Protein AF-0000000087534701 (afdb_homodimer)

Solvent-accessible surface area (backbone atoms only — not comparable to full-atom values): 8317 Å² total; per-residue (Å²): 128,42,70,58,50,51,51,38,51,75,71,67,48,48,62,67,52,46,20,72,66,50,69,45,52,48,70,60,47,50,32,40,49,68,66,75,40,79,66,49,38,66,54,37,52,34,46,17,61,67,67,58,29,30,43,34,32,75,70,60,45,21,84,54,53,70,43,73,68,64,56,77,82,124,129,40,69,59,49,50,52,37,51,74,71,68,50,50,62,64,53,45,19,72,64,51,67,45,52,48,70,59,47,51,31,38,49,68,66,74,40,78,66,47,39,66,54,38,53,36,47,18,61,66,67,56,27,27,42,34,32,77,68,59,44,21,83,55,58,67,40,68,67,64,56,76,81,126

Organism: NCBI:txid39488

Sequence (148 aa):
MSRLKELRKEKGYTQVKMQLLTGIDQSDYSKIENGKRYYTFEQCRKIALALETSMDYLAGLTDEKKPYPRIIKKMSRLKELRKEKGYTQVKMQLLTGIDQSDYSKIENGKRYYTFEQCRKIALALETSMDYLAGLTDEKKPYPRIIKK

Nearest PDB structures (foldseek):
  2b5a-assembly1_A  TM=8.292E-01  e=2.128E-03  [Bacillus] caldolyticus
  1utx-assembly1_B  TM=8.250E-01  e=6.156E-03  Enterococcus faecalis
  4iwr-assembly1_B  TM=8.120E-01  e=1.015E-02  Enterobacter sp. RFL1396
  6jq1-assembly1_A  TM=7.712E-01  e=2.287E-02  Deinococcus geothermalis DSM 11300
  1x57-assembly1_A  TM=8.096E-01  e=3.327E-02  Homo sapiens

Secondary structure (DSSP, 8-state):
--HHHHHHHHTT--HHHHHHHH---HHHHHHHHTTSSPPPHHHHHHHHHHTT--HHHHHTS-S--SPPPBP---/--HHHHHHHHTT--HHHHHHHH---HHHHHHHHTTSSPPPHHHHHHHHHHTT--HHHHTTSBS--SPPPP----

Radius of gyration: 15.6 Å; Cα contacts (8 Å, |Δi|>4): 181; chains: 2; bounding box: 39×45×34 Å

pLDDT: mean 93.72, std 8.69, range [41.53, 98.12]

Foldseek 3Di:
DAPLVVLCVVVPHDLVNLCVQQVDDSVVVVCCRVVNDPDDPSSLVSSCVSSQADSCCNVVVDVDGHDDDDDDDD/DAPLVVLCVVVPHDLVNLCVQQVDDSVVVVCCRVVNDPDDPSSLVSSCVSSQADSCCNVVNDVDGHHDDDDPDD

InterPro domains:
  IPR001387 Cro/C1-type, helix-turn-helix domain [PF12844] (2-63)
  IPR001387 Cro/C1-type, helix-turn-helix domain [PS50943] (4-58)
  IPR001387 Cro/C1-type, helix-turn-helix domain [SM00530] (3-58)
  IPR001387 Cro/C1-type, helix-turn-helix domain [cd00093] (1-58)
  IPR010982 Lambda repressor-like, DNA-binding domain superfamily [G3DSA:1.10.260.40] (2-74)
  IPR010982 Lambda repressor-like, DNA-binding domain superfamily [SSF47413] (2-65)

Structure (mmCIF, N/CA/C/O backbone):
data_AF-0000000087534701-model_v1
#
loop_
_entity.id
_entity.type
_entity.pdbx_description
1 polymer 'Helix-turn-helix domain'
#
loop_
_atom_site.group_PDB
_atom_site.id
_atom_site.type_symbol
_atom_site.label_atom_id
_atom_site.label_alt_id
_atom_site.label_comp_id
_atom_site.label_asym_id
_atom_site.label_entity_id
_atom_site.label_seq_id
_atom_site.pdbx_PDB_ins_code
_atom_site.Cartn_x
_atom_site.Cartn_y
_atom_site.Cartn_z
_atom_site.occupancy
_atom_site.B_iso_or_equiv
_atom_site.auth_seq_id
_atom_site.auth_comp_id
_atom_site.auth_asym_id
_atom_site.auth_atom_id
_atom_site.pdbx_PDB_model_num
ATOM 1 N N . MET A 1 1 ? -12.562 11.727 11.531 1 72.25 1 MET A N 1
ATOM 2 C CA . MET A 1 1 ? -11.383 12.203 10.82 1 72.25 1 MET A CA 1
ATOM 3 C C . MET A 1 1 ? -10.695 11.055 10.086 1 72.25 1 MET A C 1
ATOM 5 O O . MET A 1 1 ? -10.719 9.914 10.547 1 72.25 1 MET A O 1
ATOM 9 N N . SER A 1 2 ? -10.211 11.359 8.867 1 89.44 2 SER A N 1
ATOM 10 C CA . SER A 1 2 ? -9.531 10.312 8.117 1 89.44 2 SER A CA 1
ATOM 11 C C . SER A 1 2 ? -8.234 9.898 8.812 1 89.44 2 SER A C 1
ATOM 13 O O . SER A 1 2 ? -7.699 10.633 9.641 1 89.44 2 SER A O 1
ATOM 15 N N . ARG A 1 3 ? -7.836 8.75 8.648 1 92.88 3 ARG A N 1
ATOM 16 C CA . ARG A 1 3 ? -6.57 8.242 9.172 1 92.88 3 ARG A CA 1
ATOM 17 C C . ARG A 1 3 ? -5.414 9.164 8.805 1 92.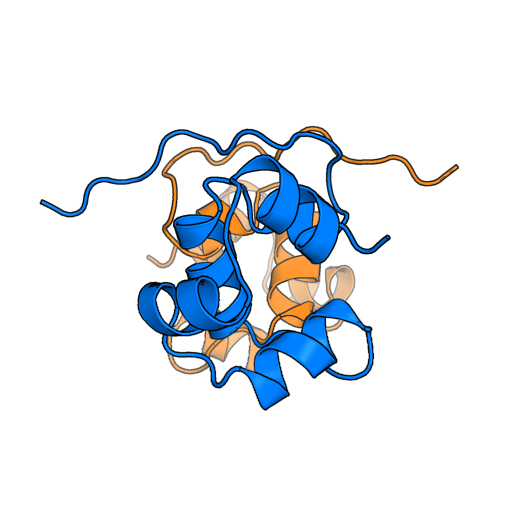88 3 ARG A C 1
ATOM 19 O O . ARG A 1 3 ? -4.527 9.422 9.617 1 92.88 3 ARG A O 1
ATOM 26 N N . LEU A 1 4 ? -5.5 9.703 7.684 1 94.75 4 LEU A N 1
ATOM 27 C CA . LEU A 1 4 ? -4.453 10.594 7.191 1 94.75 4 LEU A CA 1
ATOM 28 C C . LEU A 1 4 ? -4.406 11.875 8.008 1 94.75 4 LEU A C 1
ATOM 30 O O . LEU A 1 4 ? -3.334 12.289 8.461 1 94.75 4 LEU A O 1
ATOM 34 N N . LYS A 1 5 ? -5.523 12.445 8.109 1 94.81 5 LYS A N 1
ATOM 35 C CA . LYS A 1 5 ? -5.605 13.703 8.852 1 94.81 5 LYS A CA 1
ATOM 36 C C . LYS A 1 5 ? -5.168 13.516 10.297 1 94.81 5 LYS A C 1
ATOM 38 O O . LYS A 1 5 ? -4.414 14.328 10.836 1 94.81 5 LYS A O 1
ATOM 43 N N . GLU A 1 6 ? -5.645 12.492 10.875 1 95.88 6 GLU A N 1
ATOM 44 C CA . GLU A 1 6 ? -5.297 12.195 12.266 1 95.88 6 GLU A CA 1
ATOM 45 C C . GLU A 1 6 ? -3.789 12.023 12.43 1 95.88 6 GLU A C 1
ATOM 47 O O . GLU A 1 6 ? -3.188 12.609 13.328 1 95.88 6 GLU A O 1
ATOM 52 N N . LEU A 1 7 ? -3.18 11.289 11.609 1 96.81 7 LEU A N 1
ATOM 53 C CA . LEU A 1 7 ? -1.744 11.039 11.688 1 96.81 7 LEU A CA 1
ATOM 54 C C . LEU A 1 7 ? -0.961 12.328 11.453 1 96.81 7 LEU A C 1
ATOM 56 O O . LEU A 1 7 ? 0.019 12.602 12.148 1 96.81 7 LEU A O 1
ATOM 60 N N . ARG A 1 8 ? -1.4 12.984 10.422 1 97.38 8 ARG A N 1
ATOM 61 C CA . ARG A 1 8 ? -0.732 14.242 10.125 1 97.38 8 ARG A CA 1
ATOM 62 C C . ARG A 1 8 ? -0.74 15.172 11.336 1 97.38 8 ARG A C 1
ATOM 64 O O . ARG A 1 8 ? 0.29 15.75 11.688 1 97.38 8 ARG A O 1
ATOM 71 N N . LYS A 1 9 ? -1.859 15.32 11.93 1 96.94 9 LYS A N 1
ATOM 72 C CA . LYS A 1 9 ? -2.004 16.188 13.094 1 96.94 9 LYS A CA 1
ATOM 73 C C . LYS A 1 9 ? -1.187 15.664 14.273 1 96.94 9 LYS A C 1
ATOM 75 O O . LYS A 1 9 ? -0.593 16.453 15.016 1 96.94 9 LYS A O 1
ATOM 80 N N . GLU A 1 10 ? -1.192 14.406 14.477 1 96.69 10 GLU A N 1
ATOM 81 C CA . GLU A 1 10 ? -0.413 13.789 15.547 1 96.69 10 GLU A CA 1
ATOM 82 C C . GLU A 1 10 ? 1.072 14.109 15.406 1 96.69 10 GLU A C 1
ATOM 84 O O . GLU A 1 10 ? 1.782 14.25 16.406 1 96.69 10 GLU A O 1
ATOM 89 N N . LYS A 1 11 ? 1.487 14.273 14.18 1 96.81 11 LYS A N 1
ATOM 90 C CA . LYS A 1 11 ? 2.885 14.578 13.898 1 96.81 11 LYS A CA 1
ATOM 91 C C . LYS A 1 11 ? 3.143 16.078 13.969 1 96.81 11 LYS A C 1
ATOM 93 O O . LYS A 1 11 ? 4.289 16.531 13.875 1 96.81 11 LYS A O 1
ATOM 98 N N . GLY A 1 12 ? 2.018 16.812 13.992 1 97.44 12 GLY A N 1
ATOM 99 C CA . GLY A 1 12 ? 2.133 18.25 14.023 1 97.44 12 GLY A CA 1
ATOM 100 C C . GLY A 1 12 ? 2.416 18.859 12.664 1 97.44 12 GLY A C 1
ATOM 101 O O . GLY A 1 12 ? 2.965 19.969 12.57 1 97.44 12 GLY A O 1
ATOM 102 N N . TYR A 1 13 ? 2.123 18.172 11.68 1 97.56 13 TYR A N 1
ATOM 103 C CA . TYR A 1 13 ? 2.396 18.656 10.336 1 97.56 13 TYR A CA 1
ATOM 104 C C . TYR A 1 13 ? 1.212 19.438 9.789 1 97.56 13 TYR A C 1
ATOM 106 O O . TYR A 1 13 ? 0.057 19.125 10.078 1 97.56 13 TYR A O 1
ATOM 114 N N . THR A 1 14 ? 1.559 20.391 9.016 1 97.12 14 THR A N 1
ATOM 115 C CA . THR A 1 14 ? 0.549 21.078 8.219 1 97.12 14 THR A CA 1
ATOM 116 C C . THR A 1 14 ? 0.39 20.422 6.852 1 97.12 14 THR A C 1
ATOM 118 O O . THR A 1 14 ? 1.182 19.547 6.484 1 97.12 14 THR A O 1
ATOM 121 N N . GLN A 1 15 ? -0.627 20.844 6.168 1 96.25 15 GLN A N 1
ATOM 122 C CA . GLN A 1 15 ? -0.78 20.328 4.812 1 96.25 15 GLN A CA 1
ATOM 123 C C . GLN A 1 15 ? 0.376 20.766 3.922 1 96.25 15 GLN A C 1
ATOM 125 O O . GLN A 1 15 ? 0.814 20.016 3.047 1 96.25 15 GLN A O 1
ATOM 130 N N . VAL A 1 16 ? 0.824 21.969 4.156 1 96.12 16 VAL A N 1
ATOM 131 C CA . VAL A 1 16 ? 1.956 22.484 3.398 1 96.12 16 VAL A CA 1
ATOM 132 C C . VAL A 1 16 ? 3.199 21.641 3.682 1 96.12 16 VAL A C 1
ATOM 134 O O . VAL A 1 16 ? 3.965 21.328 2.766 1 96.12 16 VAL A O 1
ATOM 137 N N . LYS A 1 17 ? 3.357 21.312 4.891 1 97.44 17 LYS A N 1
ATOM 138 C CA . LYS A 1 17 ? 4.484 20.469 5.25 1 97.44 17 LYS A CA 1
ATOM 139 C C . LYS A 1 17 ? 4.391 19.109 4.555 1 97.44 17 LYS A C 1
ATOM 141 O O . LYS A 1 17 ? 5.402 18.547 4.125 1 97.44 17 LYS A O 1
ATOM 146 N N . MET A 1 18 ? 3.23 18.594 4.457 1 97.5 18 MET A N 1
ATOM 147 C CA . MET A 1 18 ? 3.033 17.328 3.744 1 97.5 18 MET A CA 1
ATOM 148 C C . MET A 1 18 ? 3.461 17.453 2.285 1 97.5 18 MET A C 1
ATOM 150 O O . MET A 1 18 ? 4.035 16.531 1.72 1 97.5 18 MET A O 1
ATOM 154 N N . GLN A 1 19 ? 3.146 18.531 1.691 1 97.06 19 GLN A N 1
ATOM 155 C CA . GLN A 1 19 ? 3.572 18.781 0.318 1 97.06 19 GLN A CA 1
ATOM 156 C C . GLN A 1 19 ? 5.09 18.719 0.192 1 97.06 19 GLN A C 1
ATOM 158 O O . GLN A 1 19 ? 5.617 18.125 -0.75 1 97.06 19 GLN A O 1
ATOM 163 N N . LEU A 1 20 ? 5.684 19.297 1.104 1 96.88 20 LEU A N 1
ATOM 164 C CA . LEU A 1 20 ? 7.141 19.328 1.095 1 96.88 20 LEU A CA 1
ATOM 165 C C . LEU A 1 20 ? 7.715 17.922 1.264 1 96.88 20 LEU A C 1
ATOM 167 O O . LEU A 1 20 ? 8.695 17.578 0.608 1 96.88 20 LEU A O 1
ATOM 171 N N . LEU A 1 21 ? 7.109 17.156 2.016 1 97.12 21 LEU A N 1
ATOM 172 C CA . LEU A 1 21 ? 7.621 15.828 2.359 1 97.12 21 LEU A CA 1
ATOM 173 C C . LEU A 1 21 ? 7.273 14.812 1.276 1 97.12 21 LEU A C 1
ATOM 175 O O . LEU A 1 21 ? 8.016 13.852 1.06 1 97.12 21 LEU A O 1
ATOM 179 N N . THR A 1 22 ? 6.168 14.984 0.638 1 97.5 22 THR A N 1
ATOM 180 C CA . THR A 1 22 ? 5.664 13.938 -0.247 1 97.5 22 THR A CA 1
ATOM 181 C C . THR A 1 22 ? 5.758 14.375 -1.706 1 97.5 22 THR A C 1
ATOM 183 O O . THR A 1 22 ? 5.691 13.547 -2.613 1 97.5 22 THR A O 1
ATOM 186 N N . GLY A 1 23 ? 5.73 15.688 -1.957 1 97.56 23 GLY A N 1
ATOM 187 C CA . GLY A 1 23 ? 5.672 16.219 -3.311 1 97.56 23 GLY A CA 1
ATOM 188 C C . GLY A 1 23 ? 4.262 16.328 -3.852 1 97.56 23 GLY A C 1
ATOM 189 O O . GLY A 1 23 ? 4.059 16.734 -5 1 97.56 23 GLY A O 1
ATOM 190 N N . ILE A 1 24 ? 3.328 15.969 -3.098 1 96.5 24 ILE A N 1
ATOM 191 C CA . ILE A 1 24 ? 1.928 16.078 -3.49 1 96.5 24 ILE A CA 1
ATOM 192 C C . ILE A 1 24 ? 1.425 17.5 -3.236 1 96.5 24 ILE A C 1
ATOM 194 O O . ILE A 1 24 ? 1.616 18.047 -2.146 1 96.5 24 ILE A O 1
ATOM 198 N N . ASP A 1 25 ? 0.787 17.969 -4.23 1 96.62 25 ASP A N 1
ATOM 199 C CA . ASP A 1 25 ? 0.252 19.328 -4.09 1 96.62 25 ASP A CA 1
ATOM 200 C C . ASP A 1 25 ? -0.764 19.391 -2.953 1 96.62 25 ASP A C 1
ATOM 202 O O . ASP A 1 25 ? -1.596 18.5 -2.797 1 96.62 25 ASP A O 1
ATOM 206 N N . GLN A 1 26 ? -0.715 20.516 -2.289 1 95.56 26 GLN A N 1
ATOM 207 C CA . GLN A 1 26 ? -1.567 20.703 -1.12 1 95.56 26 GLN A CA 1
ATOM 208 C C . GLN A 1 26 ? -3.037 20.5 -1.474 1 95.56 26 GLN A C 1
ATOM 210 O O . GLN A 1 26 ? -3.789 19.906 -0.702 1 95.56 26 GLN A O 1
ATOM 215 N N . SER A 1 27 ? -3.441 21.031 -2.551 1 95.88 27 SER A N 1
ATOM 216 C CA . SER A 1 27 ? -4.832 20.875 -2.971 1 95.88 27 SER A CA 1
ATOM 217 C C . SER A 1 27 ? -5.188 19.406 -3.162 1 95.88 27 SER A C 1
ATOM 219 O O . SER A 1 27 ? -6.25 18.953 -2.727 1 95.88 27 SER A O 1
ATOM 221 N N . ASP A 1 28 ? -4.328 18.719 -3.836 1 95.38 28 ASP A N 1
ATOM 222 C CA . ASP A 1 28 ? -4.539 17.281 -4.055 1 95.38 28 ASP A CA 1
ATOM 223 C C . ASP A 1 28 ? -4.531 16.516 -2.736 1 95.38 28 ASP A C 1
ATOM 225 O O . ASP A 1 28 ? -5.367 15.641 -2.518 1 95.38 28 ASP A O 1
ATOM 229 N N . TYR A 1 29 ? -3.605 16.891 -1.938 1 96.12 29 TYR A N 1
ATOM 230 C CA . TYR A 1 29 ? -3.506 16.266 -0.626 1 96.12 29 TYR A CA 1
ATOM 231 C C . TYR A 1 29 ? -4.789 16.453 0.172 1 96.12 29 TYR A C 1
ATOM 233 O O . TYR A 1 29 ? -5.293 15.508 0.786 1 96.12 29 TYR A O 1
ATOM 241 N N . SER A 1 30 ? -5.262 17.625 0.17 1 95.06 30 SER A N 1
ATOM 242 C CA . SER A 1 30 ? -6.508 17.938 0.861 1 95.06 30 SER A CA 1
ATOM 243 C C . SER A 1 30 ? -7.652 17.062 0.344 1 95.06 30 SER A C 1
ATOM 245 O O . SER A 1 30 ? -8.453 16.547 1.129 1 95.06 30 SER A O 1
ATOM 247 N N . LYS A 1 31 ? -7.691 16.875 -0.901 1 95.38 31 LYS A N 1
ATOM 248 C CA . LYS A 1 31 ? -8.727 16.047 -1.495 1 95.38 31 LYS A CA 1
ATOM 249 C C . LYS A 1 31 ? -8.602 14.594 -1.024 1 95.38 31 LYS A C 1
ATOM 251 O O . LYS A 1 31 ? -9.602 13.922 -0.788 1 95.38 31 LYS A O 1
ATOM 256 N N . ILE A 1 32 ? -7.477 14.172 -0.892 1 94.12 32 ILE A N 1
ATOM 257 C CA . ILE A 1 32 ? -7.219 12.82 -0.418 1 94.12 32 ILE A CA 1
ATOM 258 C C . ILE A 1 32 ? -7.676 12.688 1.033 1 94.12 32 ILE A C 1
ATOM 260 O O . ILE A 1 32 ? -8.383 11.734 1.383 1 94.12 32 ILE A O 1
ATOM 264 N N . GLU A 1 33 ? -7.348 13.617 1.833 1 94.38 33 GLU A N 1
ATOM 265 C CA . GLU A 1 33 ? -7.707 13.594 3.248 1 94.38 33 GLU A CA 1
ATOM 266 C C . GLU A 1 33 ? -9.227 13.617 3.432 1 94.38 33 GLU A C 1
ATOM 268 O O . GLU A 1 33 ? -9.75 13.039 4.387 1 94.38 33 GLU A O 1
ATOM 273 N N . ASN A 1 34 ? -9.812 14.227 2.473 1 93.38 34 ASN A N 1
ATOM 274 C CA . ASN A 1 34 ? -11.258 14.398 2.588 1 93.38 34 ASN A CA 1
ATOM 275 C C . ASN A 1 34 ? -12.016 13.297 1.851 1 93.38 34 ASN A C 1
ATOM 277 O O . ASN A 1 34 ? -13.242 13.352 1.737 1 93.38 34 ASN A O 1
ATOM 281 N N . GLY A 1 35 ? -11.336 12.422 1.331 1 91.25 35 GLY A N 1
ATOM 282 C CA . GLY A 1 35 ? -11.969 11.289 0.669 1 91.25 35 GLY A CA 1
ATOM 283 C C . GLY A 1 35 ? -12.508 11.625 -0.709 1 91.25 35 GLY A C 1
ATOM 284 O O . GLY A 1 35 ? -13.328 10.891 -1.26 1 91.25 35 GLY A O 1
ATOM 285 N N . LYS A 1 36 ? -12.094 12.703 -1.251 1 92.94 36 LYS A N 1
ATOM 286 C CA . LYS A 1 36 ? -12.539 13.125 -2.574 1 92.94 36 LYS A CA 1
ATOM 287 C C . LYS A 1 36 ? -11.68 12.508 -3.672 1 92.94 36 LYS A C 1
ATOM 289 O O . LYS A 1 36 ? -12.094 12.461 -4.836 1 92.94 36 LYS A O 1
ATOM 294 N N . ARG A 1 37 ? -10.461 12.07 -3.33 1 90.56 37 ARG A N 1
ATOM 295 C CA . ARG A 1 37 ? -9.539 11.391 -4.238 1 90.56 37 ARG A CA 1
ATOM 296 C C . ARG A 1 37 ? -8.906 10.18 -3.566 1 90.56 37 ARG A C 1
ATOM 298 O O . ARG A 1 37 ? -8.617 10.211 -2.367 1 90.56 37 ARG A O 1
ATOM 305 N N . TYR A 1 38 ? -8.695 9.234 -4.402 1 87.75 38 TYR A N 1
ATOM 306 C CA . TYR A 1 38 ? -7.996 8.062 -3.891 1 87.75 38 TYR A CA 1
ATOM 307 C C . TYR A 1 38 ? -6.496 8.18 -4.121 1 87.75 38 TYR A C 1
ATOM 309 O O . TYR A 1 38 ? -6.055 8.852 -5.055 1 87.75 38 TYR A O 1
ATOM 317 N N . TYR A 1 39 ? -5.828 7.52 -3.211 1 88.19 39 TYR A N 1
ATOM 318 C CA . TYR A 1 39 ? -4.383 7.496 -3.381 1 88.19 39 TYR A CA 1
ATOM 319 C C . TYR A 1 39 ? -3.986 6.664 -4.594 1 88.19 39 TYR A C 1
ATOM 321 O O . TYR A 1 39 ? -4.586 5.617 -4.855 1 88.19 39 TYR A O 1
ATOM 329 N N . THR A 1 40 ? -3.043 7.262 -5.258 1 93.12 40 THR A N 1
ATOM 330 C CA . THR A 1 40 ? -2.314 6.328 -6.109 1 93.12 40 THR A CA 1
ATOM 331 C C . THR A 1 40 ? -1.356 5.477 -5.281 1 93.12 40 THR A C 1
ATOM 333 O O . THR A 1 40 ? -1.184 5.715 -4.082 1 93.12 40 THR A O 1
ATOM 336 N N . PHE A 1 41 ? -0.835 4.473 -5.883 1 94.81 41 PHE A N 1
ATOM 337 C CA . PHE A 1 41 ? 0.145 3.629 -5.215 1 94.81 41 PHE A CA 1
ATOM 338 C C . PHE A 1 41 ? 1.331 4.453 -4.73 1 94.81 41 PHE A C 1
ATOM 340 O O . PHE A 1 41 ? 1.704 4.387 -3.557 1 94.81 41 PHE A O 1
ATOM 347 N N . GLU A 1 42 ? 1.772 5.277 -5.605 1 95.12 42 GLU A N 1
ATOM 348 C CA . GLU A 1 42 ? 2.957 6.07 -5.297 1 95.12 42 GLU A CA 1
ATOM 349 C C . GLU A 1 42 ? 2.656 7.117 -4.223 1 95.12 42 GLU A C 1
ATOM 351 O O . GLU A 1 42 ? 3.48 7.363 -3.342 1 95.12 42 GLU A O 1
ATOM 356 N N . GLN A 1 43 ? 1.554 7.672 -4.297 1 95.38 43 GLN A N 1
ATOM 357 C CA . GLN A 1 43 ? 1.164 8.648 -3.291 1 95.38 43 GLN A CA 1
ATOM 358 C C . GLN A 1 43 ? 1.068 8.016 -1.909 1 95.38 43 GLN A C 1
ATOM 360 O O . GLN A 1 43 ? 1.541 8.578 -0.922 1 95.38 43 GLN A O 1
ATOM 365 N N . CYS A 1 44 ? 0.52 6.871 -1.874 1 96.38 44 CYS A N 1
ATOM 366 C CA . CYS A 1 44 ? 0.391 6.156 -0.608 1 96.38 44 CYS A CA 1
ATOM 367 C C . CYS A 1 44 ? 1.76 5.836 -0.021 1 96.38 44 CYS A C 1
ATOM 369 O O . CYS A 1 44 ? 1.975 5.988 1.184 1 96.38 44 CYS A O 1
ATOM 371 N N . ARG A 1 45 ? 2.6 5.445 -0.877 1 96.44 45 ARG A N 1
ATOM 372 C CA . ARG A 1 45 ? 3.961 5.113 -0.464 1 96.44 45 ARG A CA 1
ATOM 373 C C . ARG A 1 45 ? 4.652 6.32 0.162 1 96.44 45 ARG A C 1
ATOM 375 O O . ARG A 1 45 ? 5.219 6.223 1.251 1 96.44 45 ARG A O 1
ATOM 382 N N . LYS A 1 46 ? 4.582 7.414 -0.471 1 97.06 46 LYS A N 1
ATOM 383 C CA . LYS A 1 46 ? 5.215 8.641 0.004 1 97.06 46 LYS A CA 1
ATOM 384 C C . LYS A 1 46 ? 4.605 9.102 1.324 1 97.06 46 LYS A C 1
ATOM 386 O O . LYS A 1 46 ? 5.32 9.523 2.232 1 97.06 46 LYS A O 1
ATOM 391 N N . ILE A 1 47 ? 3.309 8.992 1.34 1 97.25 47 ILE A N 1
ATOM 392 C CA . ILE A 1 47 ? 2.598 9.422 2.539 1 97.25 47 ILE A CA 1
ATOM 393 C C . ILE A 1 47 ? 2.971 8.523 3.713 1 97.25 47 ILE A C 1
ATOM 395 O O . ILE A 1 47 ? 3.219 9.008 4.82 1 97.25 47 ILE A O 1
ATOM 399 N N . ALA A 1 48 ? 3.014 7.281 3.471 1 97.88 48 ALA A N 1
ATOM 400 C CA . ALA A 1 48 ? 3.375 6.328 4.52 1 97.88 48 A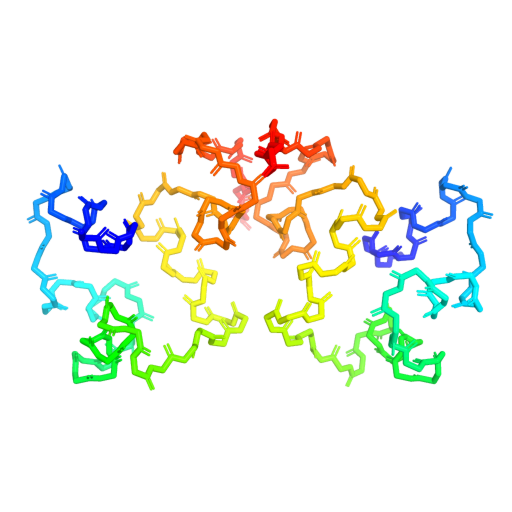LA A CA 1
ATOM 401 C C . ALA A 1 48 ? 4.762 6.633 5.078 1 97.88 48 ALA A C 1
ATOM 403 O O . ALA A 1 48 ? 4.98 6.562 6.289 1 97.88 48 ALA A O 1
ATOM 404 N N . LEU A 1 49 ? 5.66 6.977 4.227 1 97.62 49 LEU A N 1
ATOM 405 C CA . LEU A 1 49 ? 7.02 7.316 4.641 1 97.62 49 LEU A CA 1
ATOM 406 C C . LEU A 1 49 ? 7.035 8.617 5.438 1 97.62 49 LEU A C 1
ATOM 408 O O . LEU A 1 49 ? 7.641 8.688 6.512 1 97.62 49 LEU A O 1
ATOM 412 N N . ALA A 1 50 ? 6.324 9.547 4.941 1 97.44 50 ALA A N 1
ATOM 413 C CA . ALA A 1 50 ? 6.312 10.875 5.555 1 97.44 50 ALA A CA 1
ATOM 414 C C . ALA A 1 50 ? 5.711 10.82 6.957 1 97.44 50 ALA A C 1
ATOM 416 O O . ALA A 1 50 ? 6.172 11.516 7.863 1 97.44 50 ALA A O 1
ATOM 417 N N . LEU A 1 51 ? 4.711 10 7.074 1 97.75 51 LEU A N 1
ATOM 418 C CA . LEU A 1 51 ? 3.973 9.953 8.336 1 97.75 51 LEU A CA 1
ATOM 419 C C . LEU A 1 51 ? 4.461 8.812 9.211 1 97.75 51 LEU A C 1
ATOM 421 O O . LEU A 1 51 ? 3.863 8.523 10.25 1 97.75 51 LEU A O 1
ATOM 425 N N . GLU A 1 52 ? 5.453 8.125 8.781 1 97.31 52 GLU A N 1
ATOM 426 C CA . GLU A 1 52 ? 6.055 7.023 9.523 1 97.31 52 GLU A CA 1
ATOM 427 C C . GLU A 1 52 ? 5.012 5.984 9.914 1 97.31 52 GLU A C 1
ATOM 429 O O . GLU A 1 52 ? 4.93 5.578 11.078 1 97.31 52 GLU A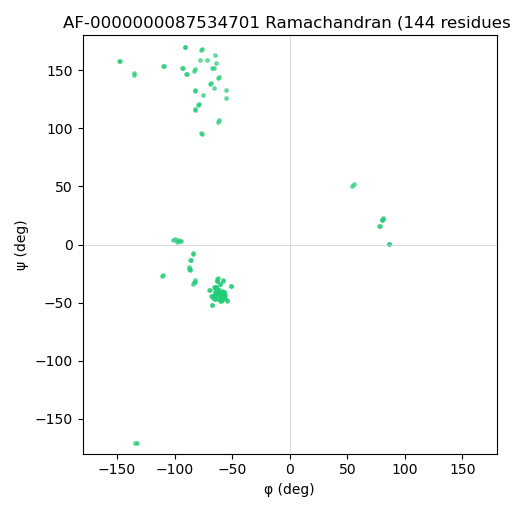 O 1
ATOM 434 N N . THR A 1 53 ? 4.305 5.602 9.039 1 98.06 53 THR A N 1
ATOM 435 C CA . THR A 1 53 ? 3.281 4.57 9.172 1 98.06 53 THR A CA 1
ATOM 436 C C . THR A 1 53 ? 3.377 3.561 8.031 1 98.06 53 THR A C 1
ATOM 438 O O . THR A 1 53 ? 4.395 3.49 7.344 1 98.06 53 THR A O 1
ATOM 441 N N . SER A 1 54 ? 2.348 2.709 7.988 1 98.06 54 SER A N 1
ATOM 442 C CA . SER A 1 54 ? 2.355 1.701 6.934 1 98.06 54 SER A CA 1
ATOM 443 C C . SER A 1 54 ? 1.284 1.99 5.887 1 98.06 54 SER A C 1
ATOM 445 O O . SER A 1 54 ? 0.307 2.688 6.164 1 98.06 54 SER A O 1
ATOM 447 N N . MET A 1 55 ? 1.539 1.516 4.723 1 97.19 55 MET A N 1
ATOM 448 C CA . MET A 1 55 ? 0.507 1.572 3.689 1 97.19 55 MET A CA 1
ATOM 449 C C . MET A 1 55 ? -0.733 0.794 4.117 1 97.19 55 MET A C 1
ATOM 451 O O . MET A 1 55 ? -1.855 1.178 3.785 1 97.19 55 MET A O 1
ATOM 455 N N . ASP A 1 56 ? -0.517 -0.228 4.824 1 97.94 56 ASP A N 1
ATOM 456 C CA . ASP A 1 56 ? -1.626 -1.033 5.328 1 97.94 56 ASP A CA 1
ATOM 457 C C . ASP A 1 56 ? -2.533 -0.211 6.238 1 97.94 56 ASP A C 1
ATOM 459 O O . ASP A 1 56 ? -3.758 -0.327 6.172 1 97.94 56 ASP A O 1
ATOM 463 N N . TYR A 1 57 ? -1.948 0.547 7.055 1 97.44 57 TYR A N 1
ATOM 464 C CA . TYR A 1 57 ? -2.738 1.396 7.938 1 97.44 57 TYR A CA 1
ATOM 465 C C . TYR A 1 57 ? -3.564 2.396 7.141 1 97.44 57 TYR A C 1
ATOM 467 O O . TYR A 1 57 ? -4.762 2.557 7.383 1 97.44 57 TYR A O 1
ATOM 475 N N . LEU A 1 58 ? -2.93 2.994 6.23 1 95.56 58 LEU A N 1
ATOM 476 C CA . LEU A 1 58 ? -3.607 3.992 5.41 1 95.56 58 LEU A CA 1
ATOM 477 C C . LEU A 1 58 ? -4.738 3.359 4.605 1 95.56 58 LEU A C 1
ATOM 479 O O . LEU A 1 58 ? -5.773 3.992 4.379 1 95.56 58 LEU A O 1
ATOM 483 N N . ALA A 1 59 ? -4.535 2.09 4.246 1 94.31 59 ALA A N 1
ATOM 484 C CA . ALA A 1 59 ? -5.516 1.373 3.434 1 94.31 59 ALA A CA 1
ATOM 485 C C . ALA A 1 59 ? -6.621 0.782 4.305 1 94.31 59 ALA A C 1
ATOM 487 O O . ALA A 1 59 ? -7.57 0.186 3.793 1 94.31 59 ALA A O 1
ATOM 488 N N . GLY A 1 60 ? -6.488 0.837 5.559 1 93.81 60 GLY A N 1
ATOM 489 C CA . GLY A 1 60 ? -7.496 0.304 6.461 1 93.81 60 GLY A CA 1
ATOM 490 C C . GLY A 1 60 ? -7.395 -1.197 6.648 1 93.81 60 GLY A C 1
ATOM 491 O O . GLY A 1 60 ? -8.367 -1.848 7.035 1 93.81 60 GLY A O 1
ATOM 492 N N . LEU A 1 61 ? -6.266 -1.733 6.391 1 96.25 61 LEU A N 1
ATOM 493 C CA . LEU A 1 61 ? -6.07 -3.174 6.52 1 96.25 61 LEU A CA 1
ATOM 494 C C . LEU A 1 61 ? -5.664 -3.541 7.941 1 96.25 61 LEU A C 1
ATOM 496 O O . LEU A 1 61 ? -5.762 -4.703 8.336 1 96.25 61 LEU A O 1
ATOM 500 N N . THR A 1 62 ? -5.184 -2.553 8.68 1 97.38 62 THR A N 1
ATOM 501 C CA . THR A 1 62 ? -4.723 -2.777 10.047 1 97.38 62 THR A CA 1
ATOM 502 C C . THR A 1 62 ? -4.953 -1.537 10.906 1 97.38 62 THR A C 1
ATOM 504 O O . THR A 1 62 ? -5.059 -0.425 10.383 1 97.38 62 THR A O 1
ATOM 507 N N . ASP A 1 63 ? -5 -1.733 12.148 1 96.38 63 ASP A N 1
ATOM 508 C CA . ASP A 1 63 ? -5.09 -0.606 13.07 1 96.38 63 ASP A CA 1
ATOM 509 C C . ASP A 1 63 ? -3.732 -0.301 13.695 1 96.38 63 ASP A C 1
ATOM 511 O O . ASP A 1 63 ? -3.615 0.603 14.531 1 96.38 63 ASP A O 1
ATOM 515 N N . GLU A 1 64 ? -2.754 -1.035 13.227 1 96.62 64 GLU A N 1
ATOM 516 C CA . GLU A 1 64 ? -1.398 -0.764 13.688 1 96.62 64 GLU A CA 1
ATOM 517 C C . GLU A 1 64 ? -0.797 0.44 12.969 1 96.62 64 GLU A C 1
ATOM 519 O O . GLU A 1 64 ? -0.541 0.385 11.766 1 96.62 64 GLU A O 1
ATOM 524 N N . LYS A 1 65 ? -0.412 1.452 13.719 1 96.25 65 LYS A N 1
ATOM 525 C CA . LYS A 1 65 ? 0.108 2.68 13.125 1 96.25 65 LYS A CA 1
ATOM 526 C C . LYS A 1 65 ? 1.595 2.549 12.805 1 96.25 65 LYS A C 1
ATOM 528 O O . LYS A 1 65 ? 2.076 3.117 11.82 1 96.25 65 LYS A O 1
ATOM 533 N N . LYS A 1 66 ? 2.236 1.826 13.648 1 96.25 66 LYS A N 1
ATOM 534 C CA . LYS A 1 66 ? 3.688 1.725 13.523 1 96.25 66 LYS A CA 1
ATOM 535 C C . LYS A 1 66 ? 4.082 0.817 12.359 1 96.25 66 LYS A C 1
ATOM 537 O O . LYS A 1 66 ? 3.641 -0.332 12.289 1 96.25 66 LYS A O 1
ATOM 542 N N . PRO A 1 67 ? 4.918 1.354 11.562 1 96.62 67 PRO A N 1
ATOM 543 C CA . PRO A 1 67 ? 5.34 0.511 10.445 1 96.62 67 PRO A CA 1
ATOM 544 C C . PRO A 1 67 ? 6.379 -0.531 10.852 1 96.62 67 PRO A C 1
ATOM 546 O O . PRO A 1 67 ? 7.078 -0.354 11.852 1 96.62 67 PRO A O 1
ATOM 549 N N . TYR A 1 68 ? 6.441 -1.551 10.016 1 94.06 68 TYR A N 1
ATOM 550 C CA . TYR A 1 68 ? 7.555 -2.484 10.141 1 94.06 68 TYR A CA 1
ATOM 551 C C . TYR A 1 68 ? 8.883 -1.794 9.836 1 94.06 68 TYR A C 1
ATOM 553 O O . TYR A 1 68 ? 8.906 -0.711 9.242 1 94.06 68 TYR A O 1
ATOM 561 N N . PRO A 1 69 ? 9.914 -2.465 10.273 1 95.81 69 PRO A N 1
ATOM 562 C CA . PRO A 1 69 ? 11.211 -1.859 9.984 1 95.81 69 PRO A CA 1
ATOM 563 C C . PRO A 1 69 ? 11.422 -1.589 8.5 1 95.81 69 PRO A C 1
ATOM 565 O O . PRO A 1 69 ? 11.172 -2.467 7.664 1 95.81 69 PRO A O 1
ATOM 568 N N . ARG A 1 70 ? 11.891 -0.398 8.211 1 94.62 70 ARG A N 1
ATOM 569 C CA . ARG A 1 70 ? 12.086 0.025 6.828 1 94.62 70 ARG A CA 1
ATOM 570 C C . ARG A 1 70 ? 13.406 -0.502 6.273 1 94.62 70 ARG A C 1
ATOM 572 O O . ARG A 1 70 ? 14.359 -0.703 7.02 1 94.62 70 ARG A O 1
ATOM 579 N N . ILE A 1 71 ? 13.305 -0.666 4.98 1 88.19 71 ILE A N 1
ATOM 580 C CA . ILE A 1 71 ? 14.539 -1.05 4.305 1 88.19 71 ILE A CA 1
ATOM 581 C C . ILE A 1 71 ? 15.391 0.19 4.043 1 88.19 71 ILE A C 1
ATOM 583 O O . ILE A 1 71 ? 14.898 1.183 3.496 1 88.19 71 ILE A O 1
ATOM 587 N N . ILE A 1 72 ? 16.5 0.26 4.613 1 72.56 72 ILE A N 1
ATOM 588 C CA . ILE A 1 72 ? 17.438 1.355 4.367 1 72.56 72 ILE A CA 1
ATOM 589 C C . ILE A 1 72 ? 18.141 1.146 3.025 1 72.56 72 ILE A C 1
ATOM 591 O O . ILE A 1 72 ? 18.734 0.091 2.785 1 72.56 72 ILE A O 1
ATOM 595 N N . LYS A 1 73 ? 17.625 1.764 2 1 57.44 73 LYS A N 1
ATOM 596 C CA . LYS A 1 73 ? 18.5 1.642 0.838 1 57.44 73 LYS A CA 1
ATOM 597 C C . LYS A 1 73 ? 19.859 2.305 1.097 1 57.44 73 LYS A C 1
ATOM 599 O O . LYS A 1 73 ? 19.906 3.463 1.518 1 57.44 73 LYS A O 1
ATOM 604 N N . LYS A 1 74 ? 20.828 1.535 1.312 1 42.34 74 LYS A N 1
ATOM 605 C CA . LYS A 1 74 ? 22.188 2.039 1.297 1 42.34 74 LYS A CA 1
ATOM 606 C C . LYS A 1 74 ? 22.5 2.773 -0.006 1 42.34 74 LYS A C 1
ATOM 608 O O . LYS A 1 74 ? 22.094 2.322 -1.084 1 42.34 74 LYS A O 1
ATOM 613 N N . MET B 1 1 ? 13.945 -12.648 -8.914 1 72.62 1 MET B N 1
ATOM 614 C CA . MET B 1 1 ? 12.492 -12.812 -8.945 1 72.62 1 MET B CA 1
ATOM 615 C C . MET B 1 1 ? 11.805 -11.695 -8.156 1 72.62 1 MET B C 1
ATOM 617 O O . MET B 1 1 ? 12.352 -11.195 -7.176 1 72.62 1 MET B O 1
ATOM 621 N N . SER B 1 2 ? 10.664 -11.234 -8.688 1 89.5 2 SER B N 1
ATOM 622 C CA . SER B 1 2 ? 9.953 -10.172 -7.988 1 89.5 2 SER B CA 1
ATOM 623 C C . SER B 1 2 ? 9.391 -10.664 -6.66 1 89.5 2 SER B C 1
ATOM 625 O O . SER B 1 2 ? 9.242 -11.867 -6.457 1 89.5 2 SER B O 1
ATOM 627 N N . ARG B 1 3 ? 9.25 -9.852 -5.754 1 92.88 3 ARG B N 1
ATOM 628 C CA . ARG B 1 3 ? 8.633 -10.164 -4.465 1 92.88 3 ARG B CA 1
ATOM 629 C C . ARG B 1 3 ? 7.289 -10.844 -4.652 1 92.88 3 ARG B C 1
ATOM 631 O O . ARG B 1 3 ? 6.957 -11.789 -3.932 1 92.88 3 ARG B O 1
ATOM 638 N N . LEU B 1 4 ? 6.621 -10.445 -5.629 1 94.69 4 LEU B N 1
ATOM 639 C CA . LEU B 1 4 ? 5.301 -11 -5.91 1 94.69 4 LEU B CA 1
ATOM 640 C C . LEU B 1 4 ? 5.402 -12.461 -6.34 1 94.69 4 LEU B C 1
ATOM 642 O O . LEU B 1 4 ? 4.688 -13.312 -5.812 1 94.69 4 LEU B O 1
ATOM 646 N N . LYS B 1 5 ? 6.219 -12.641 -7.285 1 94.81 5 LYS B N 1
ATOM 647 C CA . LYS B 1 5 ? 6.391 -13.992 -7.805 1 94.81 5 LYS B CA 1
ATOM 648 C C . LYS B 1 5 ? 6.871 -14.945 -6.715 1 94.81 5 LYS B C 1
ATOM 650 O O . LYS B 1 5 ? 6.359 -16.062 -6.586 1 94.81 5 LYS B O 1
ATOM 655 N N . GLU B 1 6 ? 7.816 -14.492 -5.992 1 95.88 6 GLU B N 1
ATOM 656 C CA . GLU B 1 6 ? 8.359 -15.305 -4.91 1 95.88 6 GLU B CA 1
ATOM 657 C C . GLU B 1 6 ? 7.281 -15.672 -3.896 1 95.88 6 GLU B C 1
ATOM 659 O O . GLU B 1 6 ? 7.156 -16.844 -3.508 1 95.88 6 GLU B O 1
ATOM 664 N N . LEU B 1 7 ? 6.516 -14.773 -3.484 1 96.75 7 LEU B N 1
ATOM 665 C CA . LEU B 1 7 ? 5.461 -15.008 -2.508 1 96.75 7 LEU B CA 1
ATOM 666 C C . LEU B 1 7 ? 4.398 -15.945 -3.07 1 96.75 7 LEU B C 1
ATOM 668 O O . LEU B 1 7 ? 3.928 -16.844 -2.375 1 96.75 7 LEU B O 1
ATOM 672 N N . ARG B 1 8 ? 4.039 -15.594 -4.254 1 97.31 8 ARG B N 1
ATOM 673 C CA . ARG B 1 8 ? 3.039 -16.438 -4.895 1 97.31 8 ARG B CA 1
ATOM 674 C C . ARG B 1 8 ? 3.488 -17.891 -4.914 1 97.31 8 ARG B C 1
ATOM 676 O O . ARG B 1 8 ? 2.715 -18.797 -4.574 1 97.31 8 ARG B O 1
ATOM 683 N N . LYS B 1 9 ? 4.676 -18.125 -5.32 1 96.94 9 LYS B N 1
ATOM 684 C CA . LYS B 1 9 ? 5.223 -19.484 -5.398 1 96.94 9 LYS B CA 1
ATOM 685 C C . LYS B 1 9 ? 5.332 -20.109 -4.012 1 96.94 9 L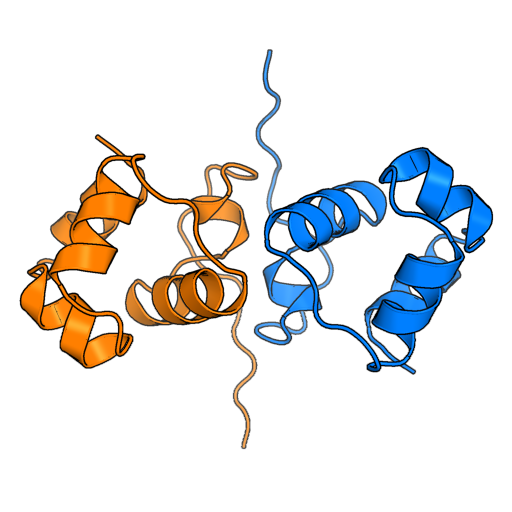YS B C 1
ATOM 687 O O . LYS B 1 9 ? 5.078 -21.297 -3.846 1 96.94 9 LYS B O 1
ATOM 692 N N . GLU B 1 10 ? 5.746 -19.375 -3.059 1 96.62 10 GLU B N 1
ATOM 693 C CA . GLU B 1 10 ? 5.844 -19.859 -1.683 1 96.62 10 GLU B CA 1
ATOM 694 C C . GLU B 1 10 ? 4.496 -20.359 -1.174 1 96.62 10 GLU B C 1
ATOM 696 O O . GLU B 1 10 ? 4.438 -21.297 -0.38 1 96.62 10 GLU B O 1
ATOM 701 N N . LYS B 1 11 ? 3.447 -19.75 -1.677 1 96.75 11 LYS B N 1
ATOM 702 C CA . LYS B 1 11 ? 2.096 -20.125 -1.275 1 96.75 11 LYS B CA 1
ATOM 703 C C . LYS B 1 11 ? 1.575 -21.297 -2.117 1 96.75 11 LYS B C 1
ATOM 705 O O . LYS B 1 11 ? 0.498 -21.828 -1.849 1 96.75 11 LYS B O 1
ATOM 710 N N . GLY B 1 12 ? 2.332 -21.516 -3.201 1 97.38 12 GLY B N 1
ATOM 711 C CA . GLY B 1 12 ? 1.917 -22.578 -4.105 1 97.38 12 GLY B CA 1
ATOM 712 C C . GLY B 1 12 ? 0.805 -22.156 -5.047 1 97.38 12 GLY B C 1
ATOM 713 O O . GLY B 1 12 ? 0.052 -23 -5.539 1 97.38 12 GLY B O 1
ATOM 714 N N . TYR B 1 13 ? 0.669 -20.953 -5.227 1 97.5 13 TYR B N 1
ATOM 715 C CA . TYR B 1 13 ? -0.398 -20.453 -6.09 1 97.5 13 TYR B CA 1
ATOM 716 C C . TYR B 1 13 ? 0.075 -20.344 -7.535 1 97.5 13 TYR B C 1
ATOM 718 O O . TYR B 1 13 ? 1.235 -20.016 -7.793 1 97.5 13 TYR B O 1
ATOM 726 N N . THR B 1 14 ? -0.847 -20.578 -8.391 1 97.12 14 THR B N 1
ATOM 727 C CA . THR B 1 14 ? -0.628 -20.266 -9.797 1 97.12 14 THR B CA 1
ATOM 728 C C . THR B 1 14 ? -1.089 -18.859 -10.125 1 97.12 14 THR B C 1
ATOM 730 O O . THR B 1 14 ? -1.722 -18.188 -9.297 1 97.12 14 THR B O 1
ATOM 733 N N . GLN B 1 15 ? -0.745 -18.438 -11.297 1 96.19 15 GLN B N 1
ATOM 734 C CA . GLN B 1 15 ? -1.24 -17.125 -11.719 1 96.19 15 GLN B CA 1
ATOM 735 C C . GLN B 1 15 ? -2.76 -17.125 -11.844 1 96.19 15 GLN B C 1
ATOM 737 O O . GLN B 1 15 ? -3.416 -16.125 -11.539 1 96.19 15 GLN B O 1
ATOM 742 N N . VAL B 1 16 ? -3.277 -18.219 -12.297 1 96.12 16 VAL B N 1
ATOM 743 C CA . VAL B 1 16 ? -4.723 -18.359 -12.422 1 96.12 16 VAL B CA 1
ATOM 744 C C . VAL B 1 16 ? -5.375 -18.281 -11.047 1 96.12 16 VAL B C 1
ATOM 746 O O . VAL B 1 16 ? -6.414 -17.641 -10.883 1 96.12 16 VAL B O 1
ATOM 749 N N . LYS B 1 17 ? -4.77 -18.906 -10.141 1 97.38 17 LYS B N 1
ATOM 750 C CA . LYS B 1 17 ? -5.285 -18.844 -8.773 1 97.38 17 LYS B CA 1
ATOM 751 C C . LYS B 1 17 ? -5.27 -17.406 -8.258 1 97.38 17 LYS B C 1
ATOM 753 O O . LYS B 1 17 ? -6.188 -16.984 -7.551 1 97.38 17 LYS B O 1
ATOM 758 N N . MET B 1 18 ? -4.27 -16.688 -8.586 1 97.5 18 MET B N 1
ATOM 759 C CA . MET B 1 18 ? -4.207 -15.281 -8.203 1 97.5 18 MET B CA 1
ATOM 760 C C . MET B 1 18 ? -5.375 -14.5 -8.797 1 97.5 18 MET B C 1
ATOM 762 O O . MET B 1 18 ? -5.926 -13.609 -8.141 1 97.5 18 MET B O 1
ATOM 766 N N . GLN B 1 19 ? -5.695 -14.766 -9.984 1 97.06 19 GLN B N 1
ATOM 767 C CA . GLN B 1 19 ? -6.844 -14.125 -10.617 1 97.06 19 GLN B CA 1
ATOM 768 C C . GLN B 1 19 ? -8.117 -14.375 -9.812 1 97.06 19 GLN B C 1
ATOM 770 O O . GLN B 1 19 ? -8.914 -13.461 -9.602 1 97.06 19 GLN B O 1
ATOM 775 N N . LEU B 1 20 ? -8.234 -15.531 -9.422 1 96.81 20 LEU B N 1
ATOM 776 C CA . LEU B 1 20 ? -9.422 -15.914 -8.664 1 96.81 20 LEU B CA 1
ATOM 777 C C . LEU B 1 20 ? -9.461 -15.188 -7.32 1 96.81 20 LEU B C 1
ATOM 779 O O . LEU B 1 20 ? -10.523 -14.742 -6.879 1 96.81 20 LEU B O 1
ATOM 783 N N . LEU B 1 21 ? -8.375 -15.008 -6.758 1 97.12 21 LEU B N 1
ATOM 784 C CA . LEU B 1 21 ? -8.289 -14.445 -5.418 1 97.12 21 LEU B CA 1
ATOM 785 C C . LEU B 1 21 ? -8.367 -12.922 -5.461 1 97.12 21 LEU B C 1
ATOM 787 O O . LEU B 1 21 ? -8.852 -12.289 -4.52 1 97.12 21 LEU B O 1
ATOM 791 N N . THR B 1 22 ? -7.875 -12.336 -6.5 1 97.56 22 THR B N 1
ATOM 792 C CA . THR B 1 22 ? -7.707 -10.883 -6.512 1 97.56 22 THR B CA 1
ATOM 793 C C . THR B 1 22 ? -8.68 -10.234 -7.492 1 97.56 22 THR B C 1
ATOM 795 O O . THR B 1 22 ? -8.922 -9.031 -7.426 1 97.56 22 THR B O 1
ATOM 798 N N . GLY B 1 23 ? -9.086 -10.984 -8.523 1 97.56 23 GLY B N 1
ATOM 799 C CA . GLY B 1 23 ? -9.906 -10.438 -9.594 1 97.56 23 GLY B CA 1
ATOM 800 C C . GLY B 1 23 ? -9.086 -9.797 -10.695 1 97.56 23 GLY B C 1
ATOM 801 O O . GLY B 1 23 ? -9.641 -9.266 -11.656 1 97.56 23 GLY B O 1
ATOM 802 N N . ILE B 1 24 ? -7.84 -9.82 -10.562 1 96.5 24 ILE B N 1
ATOM 803 C CA . ILE B 1 24 ? -6.949 -9.281 -11.586 1 96.5 24 ILE B CA 1
ATOM 804 C C . ILE B 1 24 ? -6.738 -10.32 -12.688 1 96.5 24 ILE B C 1
ATOM 806 O O . ILE B 1 24 ? -6.426 -11.477 -12.406 1 96.5 24 ILE B O 1
ATOM 810 N N . ASP B 1 25 ? -6.891 -9.828 -13.852 1 96.62 25 ASP B N 1
ATOM 811 C CA . ASP B 1 25 ? -6.699 -10.734 -14.977 1 96.62 25 ASP B CA 1
ATOM 812 C C . ASP B 1 25 ? -5.277 -11.289 -15.008 1 96.62 25 ASP B C 1
ATOM 814 O O . ASP B 1 25 ? -4.316 -10.562 -14.766 1 96.62 25 ASP B O 1
ATOM 818 N N . GLN B 1 26 ? -5.215 -12.539 -15.414 1 95.5 26 GLN B N 1
ATOM 819 C CA . GLN B 1 26 ? -3.932 -13.234 -15.406 1 95.5 26 GLN B CA 1
ATOM 820 C C . GLN B 1 26 ? -2.893 -12.492 -16.234 1 95.5 26 GLN B C 1
ATOM 822 O O . GLN B 1 26 ? -1.726 -12.398 -15.852 1 95.5 26 GLN B O 1
ATOM 827 N N . SER B 1 27 ? -3.273 -12.031 -17.344 1 95.81 27 SER B N 1
ATOM 828 C CA . SER B 1 27 ? -2.348 -11.289 -18.203 1 95.81 27 SER B CA 1
ATOM 829 C C . SER B 1 27 ? -1.816 -10.047 -17.5 1 95.81 27 SER B C 1
ATOM 831 O O . SER B 1 27 ? -0.617 -9.766 -17.531 1 95.81 27 SER B O 1
ATOM 833 N N . ASP B 1 28 ? -2.727 -9.328 -16.906 1 95.38 28 ASP B N 1
ATOM 834 C CA . ASP B 1 28 ? -2.338 -8.125 -16.172 1 95.38 28 ASP B CA 1
ATOM 835 C C . ASP B 1 28 ? -1.446 -8.484 -14.977 1 95.38 28 ASP B C 1
ATOM 837 O O . ASP B 1 28 ? -0.447 -7.805 -14.719 1 95.38 28 ASP B O 1
ATOM 841 N N . TYR B 1 29 ? -1.836 -9.508 -14.32 1 96.19 29 TYR B N 1
ATOM 842 C CA . TYR B 1 29 ? -1.055 -9.977 -13.18 1 96.19 29 TYR B CA 1
ATOM 843 C C . TYR B 1 29 ? 0.368 -10.328 -13.602 1 96.19 29 TYR B C 1
ATOM 845 O O . TYR B 1 29 ? 1.331 -9.953 -12.93 1 96.19 29 TYR B O 1
ATOM 853 N N . SER B 1 30 ? 0.485 -11.023 -14.648 1 95 30 SER B N 1
ATOM 854 C CA . SER B 1 30 ? 1.794 -11.391 -15.18 1 95 30 SER B CA 1
ATOM 855 C C . SER B 1 30 ? 2.639 -10.156 -15.469 1 95 30 SER B C 1
ATOM 857 O O . SER B 1 30 ? 3.832 -10.125 -15.156 1 95 30 SER B O 1
ATOM 859 N N . LYS B 1 31 ? 2.033 -9.18 -16 1 95.31 31 LYS B N 1
ATOM 860 C CA . LYS B 1 31 ? 2.742 -7.941 -16.297 1 95.31 31 LYS B CA 1
ATOM 861 C C . LYS B 1 31 ? 3.236 -7.277 -15.008 1 95.31 31 LYS B C 1
ATOM 863 O O . LYS B 1 31 ? 4.332 -6.715 -14.977 1 95.31 31 LYS B O 1
ATOM 868 N N . ILE B 1 32 ? 2.5 -7.355 -14.047 1 94.12 32 ILE B N 1
ATOM 869 C CA . ILE B 1 32 ? 2.873 -6.789 -12.758 1 94.12 32 ILE B CA 1
ATOM 870 C C . ILE B 1 32 ? 4.062 -7.555 -12.18 1 94.12 32 ILE B C 1
ATOM 872 O O . ILE B 1 32 ? 5.047 -6.953 -11.75 1 94.12 32 ILE B O 1
ATOM 876 N N . GLU B 1 33 ? 4.023 -8.82 -12.227 1 94.31 33 GLU B N 1
ATOM 877 C CA . GLU B 1 33 ? 5.086 -9.664 -11.688 1 94.31 33 GLU B CA 1
ATOM 878 C C . GLU B 1 33 ? 6.402 -9.43 -12.43 1 94.31 33 GLU B C 1
ATOM 880 O O . GLU B 1 33 ? 7.48 -9.539 -11.836 1 94.31 33 GLU B O 1
ATOM 885 N N . ASN B 1 34 ? 6.211 -9.086 -13.648 1 93.44 34 ASN B N 1
ATOM 886 C CA . ASN B 1 34 ? 7.395 -8.93 -14.477 1 93.44 34 ASN B CA 1
ATOM 887 C C . ASN B 1 34 ? 7.867 -7.477 -14.516 1 93.44 34 ASN B C 1
ATOM 889 O O . ASN B 1 34 ? 8.789 -7.137 -15.266 1 93.44 34 ASN B O 1
ATOM 893 N N . GLY B 1 35 ? 7.25 -6.668 -13.828 1 91.25 35 GLY B N 1
ATOM 894 C CA . GLY B 1 35 ? 7.672 -5.277 -13.734 1 91.25 35 GLY B CA 1
ATOM 895 C C . GLY B 1 35 ? 7.273 -4.457 -14.945 1 91.25 35 GLY B C 1
ATOM 896 O O . GLY B 1 35 ? 7.82 -3.373 -15.172 1 91.25 35 GLY B O 1
ATOM 897 N N . LYS B 1 36 ? 6.395 -4.945 -15.711 1 92.81 36 LYS B N 1
ATOM 898 C CA . LYS B 1 36 ? 5.941 -4.246 -16.906 1 92.81 36 LYS B CA 1
ATOM 899 C C . LYS B 1 36 ? 4.805 -3.277 -16.578 1 92.81 36 LYS B C 1
ATOM 901 O O . LYS B 1 36 ? 4.523 -2.359 -17.359 1 92.81 36 LYS B O 1
ATOM 906 N N . ARG B 1 37 ? 4.105 -3.504 -15.461 1 90.56 37 ARG B N 1
ATOM 907 C CA . ARG B 1 37 ? 3.033 -2.643 -14.969 1 90.56 37 ARG B CA 1
ATOM 908 C C . ARG B 1 37 ? 3.17 -2.4 -13.469 1 90.56 37 ARG B C 1
ATOM 910 O O . ARG B 1 37 ? 3.574 -3.297 -12.727 1 90.56 37 ARG B O 1
ATOM 917 N N . TYR B 1 38 ? 2.752 -1.228 -13.141 1 87.69 38 TYR B N 1
ATOM 918 C CA . TYR B 1 38 ? 2.738 -0.928 -11.719 1 87.69 38 TYR B CA 1
ATOM 919 C C . TYR B 1 38 ? 1.376 -1.237 -11.109 1 87.69 38 TYR B C 1
ATOM 921 O O . TYR B 1 38 ? 0.354 -1.182 -11.797 1 87.69 38 TYR B O 1
ATOM 929 N N . TYR B 1 39 ? 1.474 -1.552 -9.844 1 88.38 39 TYR B N 1
ATOM 930 C CA . TYR B 1 39 ? 0.217 -1.784 -9.141 1 88.38 39 TYR B CA 1
ATOM 931 C C . TYR B 1 39 ? -0.571 -0.489 -8.992 1 88.38 39 TYR B C 1
ATOM 933 O O . TYR B 1 39 ? 0.008 0.573 -8.75 1 88.38 39 TYR B O 1
ATOM 941 N N . THR B 1 40 ? -1.82 -0.7 -9.211 1 93.31 40 THR B N 1
ATOM 942 C CA . THR B 1 40 ? -2.658 0.342 -8.633 1 93.31 40 THR B CA 1
ATOM 943 C C . THR B 1 40 ? -2.783 0.152 -7.121 1 93.31 40 THR B C 1
ATOM 945 O O . THR B 1 40 ? -2.328 -0.856 -6.578 1 93.31 40 THR B O 1
ATOM 948 N N . PHE B 1 41 ? -3.285 1.133 -6.488 1 94.94 41 PHE B N 1
ATOM 949 C CA . PHE B 1 41 ? -3.514 1.039 -5.051 1 94.94 41 PHE B CA 1
ATOM 950 C C . PHE B 1 41 ? -4.402 -0.155 -4.719 1 94.94 41 PHE B C 1
ATOM 952 O O . PHE B 1 41 ? -4.051 -0.981 -3.875 1 94.94 41 PHE B O 1
ATOM 959 N N . GLU B 1 42 ? -5.422 -0.265 -5.469 1 95.12 42 GLU B N 1
ATOM 960 C CA . GLU B 1 42 ? -6.398 -1.321 -5.211 1 95.12 42 GLU B CA 1
ATOM 961 C C . GLU B 1 42 ? -5.816 -2.697 -5.531 1 95.12 42 GLU B C 1
ATOM 963 O O . GLU B 1 42 ? -6.059 -3.662 -4.805 1 95.12 42 GLU B O 1
ATOM 968 N N . GLN B 1 43 ? -5.105 -2.764 -6.535 1 95.44 43 GLN B N 1
ATOM 969 C CA . GLN B 1 43 ? -4.473 -4.031 -6.891 1 95.44 43 GLN B CA 1
ATOM 970 C C . GLN B 1 43 ? -3.5 -4.484 -5.809 1 95.44 43 GLN B C 1
ATOM 972 O O . GLN B 1 43 ? -3.479 -5.66 -5.438 1 95.44 43 GLN B O 1
ATOM 977 N N . CYS B 1 44 ? -2.77 -3.57 -5.324 1 96.31 44 CYS B N 1
ATOM 978 C CA . CYS B 1 44 ? -1.815 -3.887 -4.266 1 96.31 44 CYS B CA 1
ATOM 979 C C . CYS B 1 44 ? -2.531 -4.395 -3.02 1 96.31 44 CYS B C 1
ATOM 981 O O . CYS B 1 44 ? -2.09 -5.355 -2.393 1 96.31 44 CYS B O 1
ATOM 983 N N . ARG B 1 45 ? -3.576 -3.742 -2.738 1 96.38 45 ARG B N 1
ATOM 984 C CA . ARG B 1 45 ? -4.375 -4.121 -1.579 1 96.38 45 ARG B CA 1
ATOM 985 C C . ARG B 1 45 ? -4.875 -5.559 -1.705 1 96.38 45 ARG B C 1
ATOM 987 O O . ARG B 1 45 ? -4.723 -6.359 -0.78 1 96.38 45 ARG B O 1
ATOM 994 N N . LYS B 1 46 ? -5.422 -5.895 -2.795 1 97 46 LYS B N 1
ATOM 995 C CA . LYS B 1 46 ? -5.961 -7.227 -3.039 1 97 46 LYS B CA 1
ATOM 996 C C . LYS B 1 46 ? -4.855 -8.281 -3.006 1 97 46 LYS B C 1
ATOM 998 O O . LYS B 1 46 ? -5.039 -9.359 -2.441 1 97 46 LYS B O 1
ATOM 1003 N N . ILE B 1 47 ? -3.771 -7.902 -3.615 1 97.25 47 ILE B N 1
ATOM 1004 C CA . ILE B 1 47 ? -2.648 -8.828 -3.682 1 97.25 47 ILE B CA 1
ATOM 1005 C C . ILE B 1 47 ? -2.102 -9.078 -2.279 1 97.25 47 ILE B C 1
ATOM 1007 O O . ILE B 1 47 ? -1.812 -10.219 -1.911 1 97.25 47 ILE B O 1
ATOM 1011 N N . ALA B 1 48 ? -1.969 -8.062 -1.551 1 97.81 48 ALA B N 1
ATOM 1012 C CA . ALA B 1 48 ? -1.468 -8.188 -0.184 1 97.81 48 ALA B CA 1
ATOM 1013 C C . ALA B 1 48 ? -2.354 -9.117 0.64 1 97.81 48 ALA B C 1
ATOM 1015 O O . ALA B 1 48 ? -1.853 -9.938 1.413 1 97.81 48 ALA B O 1
ATOM 1016 N N . LEU B 1 49 ? -3.637 -9 0.465 1 97.56 49 LEU B N 1
ATOM 1017 C CA . LEU B 1 49 ? -4.586 -9.852 1.176 1 97.56 49 LEU B CA 1
ATOM 1018 C C . LEU B 1 49 ? -4.473 -11.305 0.71 1 97.56 49 LEU B C 1
ATOM 1020 O O . LEU B 1 49 ? -4.402 -12.219 1.531 1 97.56 49 LEU B O 1
ATOM 1024 N N . ALA B 1 50 ? -4.387 -11.453 -0.558 1 97.5 50 ALA B N 1
ATOM 1025 C CA . ALA B 1 50 ? -4.352 -12.789 -1.146 1 97.5 50 ALA B CA 1
ATOM 1026 C C . ALA B 1 50 ? -3.094 -13.539 -0.725 1 97.5 50 ALA B C 1
ATOM 1028 O O . ALA B 1 50 ? -3.137 -14.75 -0.489 1 97.5 50 ALA B O 1
ATOM 1029 N N . LEU B 1 51 ? -2.041 -12.805 -0.646 1 97.81 51 LEU B N 1
ATOM 1030 C CA . LEU B 1 51 ? -0.751 -13.438 -0.385 1 97.81 51 LEU B CA 1
ATOM 1031 C C . LEU B 1 51 ? -0.393 -13.352 1.095 1 97.81 51 LEU B C 1
ATOM 1033 O O . LEU B 1 51 ? 0.719 -13.711 1.49 1 97.81 51 LEU B O 1
ATOM 1037 N N . GLU B 1 52 ? -1.251 -12.805 1.877 1 97.25 52 GLU B N 1
ATOM 1038 C CA . GLU B 1 52 ? -1.061 -12.688 3.32 1 97.25 52 GLU B CA 1
ATOM 1039 C C . GLU B 1 52 ? 0.246 -11.969 3.645 1 97.25 52 GLU B C 1
ATOM 1041 O O . GLU B 1 52 ? 1.048 -12.461 4.445 1 97.25 52 GLU B O 1
ATOM 1046 N N . THR B 1 53 ? 0.408 -10.93 3.1 1 98.06 53 THR B N 1
ATOM 1047 C CA . THR B 1 53 ? 1.551 -10.047 3.305 1 98.06 53 THR B CA 1
ATOM 1048 C C . THR B 1 53 ? 1.093 -8.602 3.473 1 98.06 53 THR B C 1
ATOM 1050 O O . THR B 1 53 ? -0.083 -8.344 3.742 1 98.06 53 THR B O 1
ATOM 1053 N N . SER B 1 54 ? 2.068 -7.727 3.469 1 98.12 54 SER B N 1
ATOM 1054 C CA . SER B 1 54 ? 1.719 -6.316 3.623 1 98.12 54 SER B CA 1
ATOM 1055 C C . SER B 1 54 ? 1.954 -5.543 2.332 1 98.12 54 SER B C 1
ATOM 1057 O O . SER B 1 54 ? 2.74 -5.969 1.481 1 98.12 54 SER B O 1
ATOM 1059 N N . MET B 1 55 ? 1.239 -4.508 2.191 1 97.25 55 MET B N 1
ATOM 1060 C CA . MET B 1 55 ? 1.5 -3.596 1.083 1 97.25 55 MET B CA 1
ATOM 1061 C C . MET B 1 55 ? 2.914 -3.029 1.163 1 97.25 55 MET B C 1
ATOM 1063 O O . MET B 1 55 ? 3.555 -2.803 0.136 1 97.25 55 MET B O 1
ATOM 1067 N N . ASP B 1 56 ? 3.361 -2.84 2.336 1 97.88 56 ASP B N 1
ATOM 1068 C CA . ASP B 1 56 ? 4.719 -2.346 2.543 1 97.88 56 ASP B CA 1
ATOM 1069 C C . ASP B 1 56 ? 5.746 -3.297 1.935 1 97.88 56 ASP B C 1
ATOM 1071 O O . ASP B 1 56 ? 6.711 -2.857 1.304 1 97.88 56 ASP B O 1
ATOM 1075 N N . TYR B 1 57 ? 5.543 -4.52 2.168 1 97.44 57 TYR B N 1
ATOM 1076 C CA . TYR B 1 57 ? 6.469 -5.5 1.616 1 97.44 57 TYR B CA 1
ATOM 1077 C C . TYR B 1 57 ? 6.461 -5.465 0.093 1 97.44 57 TYR B C 1
ATOM 1079 O O . TYR B 1 57 ? 7.52 -5.438 -0.539 1 97.44 57 TYR B O 1
ATOM 1087 N N . LEU B 1 58 ? 5.324 -5.441 -0.43 1 95.62 58 LEU B N 1
ATOM 1088 C CA . LEU B 1 58 ? 5.188 -5.426 -1.883 1 95.62 58 LEU B CA 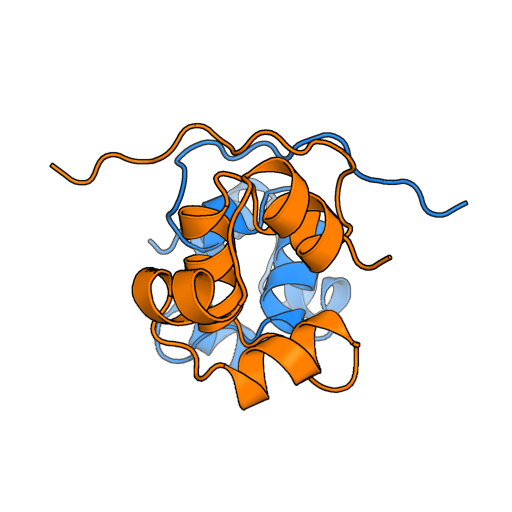1
ATOM 1089 C C . LEU B 1 58 ? 5.805 -4.164 -2.473 1 95.62 58 LEU B C 1
ATOM 1091 O O . LEU B 1 58 ? 6.367 -4.195 -3.572 1 95.62 58 LEU B O 1
ATOM 1095 N N . ALA B 1 59 ? 5.734 -3.088 -1.691 1 94.56 59 ALA B N 1
ATOM 1096 C CA . ALA B 1 59 ? 6.246 -1.798 -2.148 1 94.56 59 ALA B CA 1
ATOM 1097 C C . ALA B 1 59 ? 7.746 -1.681 -1.895 1 94.56 59 ALA B C 1
ATOM 1099 O O . ALA B 1 59 ? 8.367 -0.675 -2.248 1 94.56 59 ALA B O 1
ATOM 1100 N N . GLY B 1 60 ? 8.312 -2.594 -1.229 1 94.12 60 GLY B N 1
ATOM 1101 C CA . GLY B 1 60 ? 9.742 -2.566 -0.949 1 94.12 60 GLY B CA 1
ATOM 1102 C C . GLY B 1 60 ? 10.102 -1.664 0.216 1 94.12 60 GLY B C 1
ATOM 1103 O O . GLY B 1 60 ? 11.242 -1.201 0.319 1 94.12 60 GLY B O 1
ATOM 1104 N N . LEU B 1 61 ? 9.18 -1.421 1.048 1 96.5 61 LEU B N 1
ATOM 1105 C CA . LEU B 1 61 ? 9.43 -0.546 2.189 1 96.5 61 LEU B CA 1
ATOM 1106 C C . LEU B 1 61 ? 9.977 -1.335 3.369 1 96.5 61 LEU B C 1
ATOM 1108 O O . LEU B 1 61 ? 10.578 -0.76 4.281 1 96.5 61 LEU B O 1
ATOM 1112 N N . THR B 1 62 ? 9.758 -2.621 3.385 1 97.25 62 THR B N 1
ATOM 1113 C CA . THR B 1 62 ? 10.227 -3.494 4.457 1 97.25 62 THR B CA 1
ATOM 1114 C C . THR B 1 62 ? 10.57 -4.879 3.914 1 97.25 62 THR B C 1
ATOM 1116 O O . THR B 1 62 ? 10.062 -5.285 2.869 1 97.25 62 THR B O 1
ATOM 1119 N N . ASP B 1 63 ? 11.367 -5.566 4.602 1 96.44 63 ASP B N 1
ATOM 1120 C CA . ASP B 1 63 ? 11.688 -6.941 4.23 1 96.44 63 ASP B CA 1
ATOM 1121 C C . ASP B 1 63 ? 10.875 -7.938 5.055 1 96.44 63 ASP B C 1
ATOM 1123 O O . ASP B 1 63 ? 11.023 -9.148 4.895 1 96.44 63 ASP B O 1
ATOM 1127 N N . GLU B 1 64 ? 9.992 -7.391 5.863 1 96.75 64 GLU B N 1
ATOM 1128 C CA . GLU B 1 64 ? 9.102 -8.25 6.637 1 96.75 64 GLU B CA 1
ATOM 1129 C C . GLU B 1 64 ? 7.945 -8.758 5.781 1 96.75 64 GLU B C 1
ATOM 1131 O O . GLU B 1 64 ? 7.074 -7.977 5.383 1 96.75 64 GLU B O 1
ATOM 1136 N N . LYS B 1 65 ? 7.832 -10.055 5.641 1 96 65 LYS B N 1
ATOM 1137 C CA . LYS B 1 65 ? 6.812 -10.648 4.773 1 96 65 LYS B CA 1
ATOM 1138 C C . LYS B 1 65 ? 5.473 -10.742 5.492 1 96 65 LYS B C 1
ATOM 1140 O O . LYS B 1 65 ? 4.418 -10.727 4.855 1 96 65 LYS B O 1
ATOM 1145 N N . LYS B 1 66 ? 5.562 -10.891 6.734 1 95.81 66 LYS B N 1
ATOM 1146 C CA . LYS B 1 66 ? 4.352 -11.086 7.523 1 95.81 66 LYS B CA 1
ATOM 1147 C C . LYS B 1 66 ? 3.461 -9.844 7.492 1 95.81 66 LYS B C 1
ATOM 1149 O O . LYS B 1 66 ? 3.945 -8.727 7.652 1 95.81 66 LYS B O 1
ATOM 1154 N N . PRO B 1 67 ? 2.227 -10.109 7.301 1 95.75 67 PRO B N 1
ATOM 1155 C CA . PRO B 1 67 ? 1.323 -8.961 7.301 1 95.75 67 PRO B CA 1
ATOM 1156 C C . PRO B 1 67 ? 1.124 -8.367 8.695 1 95.75 67 PRO B C 1
ATOM 1158 O O . PRO B 1 67 ? 1.336 -9.047 9.695 1 95.75 67 PRO B O 1
ATOM 1161 N N . TYR B 1 68 ? 0.697 -7.105 8.648 1 96.19 68 TYR B N 1
ATOM 1162 C CA . TYR B 1 68 ? 0.203 -6.523 9.891 1 96.19 68 TYR B CA 1
ATOM 1163 C C . TYR B 1 68 ? -1.044 -7.254 10.375 1 96.19 68 TYR B C 1
ATOM 1165 O O . TYR B 1 68 ? -1.74 -7.898 9.586 1 96.19 68 TYR B O 1
ATOM 1173 N N . PRO B 1 69 ? -1.203 -7.113 11.695 1 96.06 69 PRO B N 1
ATOM 1174 C CA . PRO B 1 69 ? -2.49 -7.645 12.148 1 96.06 69 PRO B CA 1
ATOM 1175 C C . PRO B 1 69 ? -3.676 -7.023 11.414 1 96.06 69 PRO B C 1
ATOM 1177 O O . PRO B 1 69 ? -3.795 -5.797 11.359 1 96.06 69 PRO B O 1
ATOM 1180 N N . ARG B 1 70 ? -4.523 -7.824 10.844 1 94.94 70 ARG B N 1
ATOM 1181 C CA . ARG B 1 70 ? -5.613 -7.344 10 1 94.94 70 ARG B CA 1
ATOM 1182 C C . ARG B 1 70 ? -6.812 -6.918 10.844 1 94.94 70 ARG B C 1
AT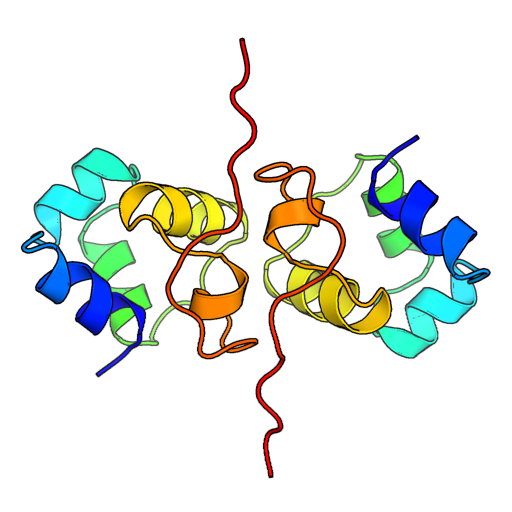OM 1184 O O . ARG B 1 70 ? -7.047 -7.469 11.922 1 94.94 70 ARG B O 1
ATOM 1191 N N . ILE B 1 71 ? -7.473 -5.941 10.266 1 87.94 71 ILE B N 1
ATOM 1192 C CA . ILE B 1 71 ? -8.719 -5.523 10.906 1 87.94 71 ILE B CA 1
ATOM 1193 C C . ILE B 1 71 ? -9.852 -6.453 10.477 1 87.94 71 ILE B C 1
ATOM 1195 O O . ILE B 1 71 ? -10.039 -6.711 9.289 1 87.94 71 ILE B O 1
ATOM 1199 N N . ILE B 1 72 ? -10.398 -7.152 11.352 1 71.25 72 ILE B N 1
ATOM 1200 C CA . ILE B 1 72 ? -11.562 -7.992 11.07 1 71.25 72 ILE B CA 1
ATOM 1201 C C . ILE B 1 72 ? -12.812 -7.121 10.961 1 71.25 72 ILE B C 1
ATOM 1203 O O . ILE B 1 72 ? -13.125 -6.355 11.883 1 71.25 72 ILE B O 1
ATOM 1207 N N . LYS B 1 73 ? -13.141 -6.754 9.766 1 56.81 73 LYS B N 1
ATOM 1208 C CA . LYS B 1 73 ? -14.453 -6.121 9.789 1 56.81 73 LYS B CA 1
ATOM 1209 C C . LYS B 1 73 ? -15.523 -7.102 10.273 1 56.81 73 LYS B C 1
ATOM 1211 O O . LYS B 1 73 ? -15.625 -8.219 9.766 1 56.81 73 LYS B O 1
ATOM 1216 N N . LYS B 1 74 ? -15.992 -6.945 11.406 1 41.53 74 LYS B N 1
ATOM 1217 C CA . LYS B 1 74 ? -17.188 -7.637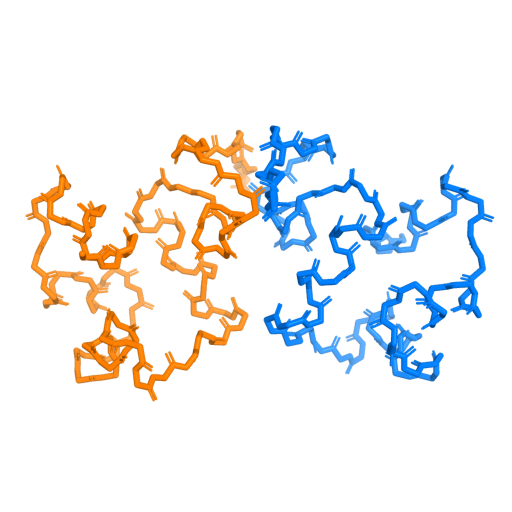 11.859 1 41.53 74 LYS B CA 1
ATOM 1218 C C . LYS B 1 74 ? -18.344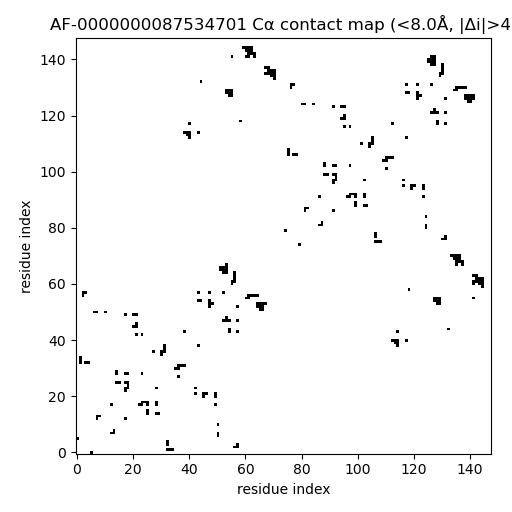 -7.426 10.891 1 41.53 74 LYS B C 1
ATOM 1220 O O . LYS B 1 74 ? -18.547 -6.32 10.383 1 41.53 74 LYS B O 1
#